Protein AF-A0A523Q1F6-F1 (afdb_monomer_lite)

Secondary structure (DSSP, 8-state):
----------TT-------------------SS-HHHHHTPPTTEEEEEETTTEEEEEEPPPPPSS--TTS-SSHHHHHHHHHHHHHHHHHH-GGGGG---------

pLDDT: mean 71.76, std 17.24, range [37.59, 94.88]

Radius of gyration: 31.61 Å; chains: 1; bounding box: 62×49×88 Å

Sequence (107 aa):
MASGVADTNDPDRVEDFSSRNEDRISLEKVPMLDPAWLMKLPKGQAFALLEGGRLMKIRIPLPLPHVDARTPANWQAMLSHMRMLQTQQTDRSPERDLTVEGKGSGH

Foldseek 3Di:
DDDDPPPPPPVVDPPPPPPPPPPPPDDDDDDPDDPVVVVPDDPQWDWDQPDPGDTDIDGHDDDDPDDDPPDQPDPVSVVVVVVVVVVVVVVVCPCVVVPPPPPPDDD

Structure (mmCIF, N/CA/C/O backbone):
data_AF-A0A523Q1F6-F1
#
_entry.id   AF-A0A523Q1F6-F1
#
loop_
_atom_site.group_PDB
_atom_site.id
_atom_site.type_symbol
_atom_site.label_atom_id
_atom_site.label_alt_id
_atom_site.label_comp_id
_atom_site.label_asym_id
_atom_site.label_entity_id
_atom_site.label_seq_id
_atom_site.pdbx_PDB_ins_code
_atom_site.Cartn_x
_atom_site.Cartn_y
_atom_site.Cartn_z
_atom_site.occupancy
_atom_site.B_iso_or_equiv
_atom_site.auth_seq_id
_atom_site.auth_comp_id
_atom_site.auth_asym_id
_atom_site.auth_atom_id
_atom_site.pdbx_PDB_model_num
ATOM 1 N N . MET A 1 1 ? 44.776 -6.731 -70.432 1.00 37.59 1 MET A N 1
ATOM 2 C CA . MET A 1 1 ? 46.099 -7.180 -69.942 1.00 37.59 1 MET A CA 1
ATOM 3 C C . MET A 1 1 ? 45.850 -8.048 -68.719 1.00 37.59 1 MET A C 1
ATOM 5 O O . MET A 1 1 ? 44.901 -7.775 -68.001 1.00 37.59 1 MET A O 1
ATOM 9 N N . ALA A 1 2 ? 46.550 -9.175 -68.640 1.00 40.44 2 ALA A N 1
ATOM 10 C CA . ALA A 1 2 ? 46.059 -10.435 -68.086 1.00 40.44 2 ALA A CA 1
ATOM 11 C C . ALA A 1 2 ? 46.275 -10.644 -66.575 1.00 40.44 2 ALA A C 1
ATOM 13 O O . ALA A 1 2 ? 47.150 -10.024 -65.980 1.00 40.44 2 ALA A O 1
ATOM 14 N N . SER A 1 3 ? 45.551 -11.657 -66.082 1.00 39.72 3 SER A N 1
ATOM 15 C CA . SER A 1 3 ? 45.895 -12.564 -64.974 1.00 39.72 3 SER A CA 1
ATOM 16 C C . SER A 1 3 ? 45.697 -12.050 -63.540 1.00 39.72 3 SER A C 1
ATOM 18 O O . SER A 1 3 ? 45.981 -10.905 -63.231 1.00 39.72 3 SER A O 1
ATOM 20 N N . GLY A 1 4 ? 45.225 -12.864 -62.596 1.00 46.38 4 GLY A N 1
ATOM 21 C CA . GLY A 1 4 ? 44.881 -14.282 -62.670 1.00 46.38 4 GLY A CA 1
ATOM 22 C C . GLY A 1 4 ? 43.978 -14.667 -61.502 1.00 46.38 4 GLY A C 1
ATOM 23 O O . GLY A 1 4 ? 44.204 -14.257 -60.368 1.00 46.38 4 GLY A O 1
ATOM 24 N N . VAL A 1 5 ? 42.944 -15.447 -61.805 1.00 55.00 5 VAL A N 1
ATOM 25 C CA . VAL A 1 5 ? 42.230 -16.252 -60.815 1.00 55.00 5 VAL A CA 1
ATOM 26 C C . VAL A 1 5 ? 43.209 -17.337 -60.375 1.00 55.00 5 VAL A C 1
ATOM 28 O O . VAL A 1 5 ? 43.541 -18.223 -61.159 1.00 55.00 5 VAL A O 1
ATOM 31 N N . ALA A 1 6 ? 43.726 -17.218 -59.155 1.00 46.25 6 ALA A N 1
ATOM 32 C CA . ALA A 1 6 ? 44.382 -18.322 -58.476 1.00 46.25 6 ALA A CA 1
ATOM 33 C C . ALA A 1 6 ? 43.284 -19.130 -57.778 1.00 46.25 6 ALA A C 1
ATOM 35 O O . ALA A 1 6 ? 42.850 -18.791 -56.680 1.00 46.25 6 ALA A O 1
ATOM 36 N N . ASP A 1 7 ? 42.792 -20.155 -58.466 1.00 51.44 7 ASP A N 1
ATOM 37 C CA . ASP A 1 7 ? 42.031 -21.227 -57.837 1.00 51.44 7 ASP A CA 1
ATOM 38 C C . ASP A 1 7 ? 43.036 -22.096 -57.067 1.00 51.44 7 ASP A C 1
ATOM 40 O O . ASP A 1 7 ? 43.683 -22.984 -57.620 1.00 51.44 7 ASP A O 1
ATOM 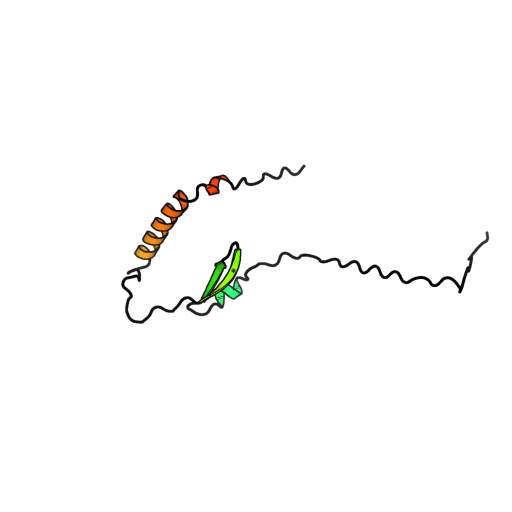44 N N . THR A 1 8 ? 43.273 -21.750 -55.802 1.00 41.03 8 THR A N 1
ATOM 45 C CA . THR A 1 8 ? 43.889 -22.665 -54.837 1.00 41.03 8 THR A CA 1
ATOM 46 C C . THR A 1 8 ? 42.748 -23.332 -54.085 1.00 41.03 8 THR A C 1
ATOM 48 O O . THR A 1 8 ? 42.358 -22.907 -53.000 1.00 41.03 8 THR A O 1
ATOM 51 N N . ASN A 1 9 ? 42.182 -24.372 -54.693 1.00 47.50 9 ASN A N 1
ATOM 52 C CA . ASN A 1 9 ? 41.398 -25.365 -53.977 1.00 47.50 9 ASN A CA 1
ATOM 53 C C . ASN A 1 9 ? 42.385 -26.352 -53.343 1.00 47.50 9 ASN A C 1
ATOM 55 O O . ASN A 1 9 ? 42.822 -27.304 -53.985 1.00 47.50 9 ASN A O 1
ATOM 59 N N . ASP A 1 10 ? 42.808 -26.053 -52.116 1.00 48.03 10 ASP A N 1
ATOM 60 C CA . ASP A 1 10 ? 43.556 -26.976 -51.264 1.00 48.03 10 ASP A CA 1
ATOM 61 C C . ASP A 1 10 ? 42.533 -27.780 -50.435 1.00 48.03 10 ASP A C 1
ATOM 63 O O . ASP A 1 10 ? 41.899 -27.209 -49.543 1.00 48.03 10 ASP A O 1
ATOM 67 N N . PRO A 1 11 ? 42.279 -29.064 -50.753 1.00 51.56 11 PRO A N 1
ATOM 68 C CA . PRO A 1 11 ? 41.241 -29.858 -50.097 1.00 51.56 11 PRO A CA 1
ATOM 69 C C . PRO A 1 11 ? 41.680 -30.442 -48.741 1.00 51.56 11 PRO A C 1
ATOM 71 O O . PR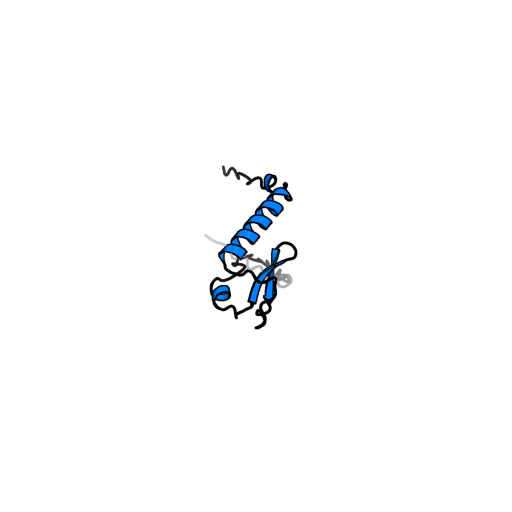O A 1 11 ? 40.894 -31.159 -48.124 1.00 51.56 11 PRO A O 1
ATOM 74 N N . ASP A 1 12 ? 42.898 -30.149 -48.265 1.00 47.50 12 ASP A N 1
ATOM 75 C CA . ASP A 1 12 ? 43.415 -30.614 -46.965 1.00 47.50 12 ASP A CA 1
ATOM 76 C C . ASP A 1 12 ? 43.227 -29.572 -45.847 1.00 47.50 12 ASP A C 1
ATOM 78 O O . ASP A 1 12 ? 43.359 -29.865 -44.655 1.00 47.50 12 ASP A O 1
ATOM 82 N N . ARG A 1 13 ? 42.851 -28.336 -46.198 1.00 45.41 13 ARG A N 1
ATOM 83 C CA . ARG A 1 13 ? 42.521 -27.303 -45.219 1.00 45.41 13 ARG A CA 1
ATOM 84 C C . ARG A 1 13 ? 41.057 -27.432 -44.815 1.00 45.41 13 ARG A C 1
ATOM 86 O O . ARG A 1 13 ? 40.175 -26.807 -45.395 1.00 45.41 13 ARG A O 1
ATOM 93 N N . VAL A 1 14 ? 40.809 -28.219 -43.771 1.00 53.28 14 VAL A N 1
ATOM 94 C CA . VAL A 1 14 ? 39.604 -28.086 -42.944 1.00 53.28 14 VAL A CA 1
ATOM 95 C C . VAL A 1 14 ? 39.510 -26.631 -42.484 1.00 53.28 14 VAL A C 1
ATOM 97 O O . VAL A 1 14 ? 40.200 -26.206 -41.558 1.00 53.28 14 VAL A O 1
ATOM 100 N N . GLU A 1 15 ? 38.707 -25.833 -43.186 1.00 54.69 15 GLU A N 1
ATOM 101 C CA . GLU A 1 15 ? 38.309 -24.517 -42.711 1.00 54.69 15 GLU A CA 1
ATOM 102 C C . GLU A 1 15 ? 37.486 -24.747 -41.445 1.00 54.69 15 GLU A C 1
ATOM 104 O O . GLU A 1 15 ? 36.306 -25.093 -41.484 1.00 54.69 15 GLU A O 1
ATOM 109 N N . ASP A 1 16 ? 38.171 -24.653 -40.306 1.00 54.84 16 ASP A N 1
ATOM 110 C CA . ASP A 1 16 ? 37.575 -24.648 -38.983 1.00 54.84 16 ASP A CA 1
ATOM 111 C C . ASP A 1 16 ? 36.537 -23.523 -38.966 1.00 54.84 16 ASP A C 1
ATOM 113 O O . ASP A 1 16 ? 36.870 -22.332 -39.002 1.00 54.84 16 ASP A O 1
ATOM 117 N N . PHE A 1 17 ? 35.258 -23.899 -39.002 1.00 50.78 17 PHE A N 1
ATOM 118 C CA . PHE A 1 17 ? 34.149 -22.972 -38.846 1.00 50.78 17 PHE A CA 1
ATOM 119 C C . PHE A 1 17 ? 34.207 -22.417 -37.420 1.00 50.78 17 PHE A C 1
ATOM 121 O O . PHE A 1 17 ? 33.526 -22.895 -36.514 1.00 50.78 17 PHE A O 1
ATOM 128 N N . SER A 1 18 ? 35.022 -21.384 -37.209 1.00 56.00 18 SER A N 1
ATOM 129 C CA . SER A 1 18 ? 35.033 -20.624 -35.965 1.00 56.00 18 SER A CA 1
ATOM 130 C C . SER A 1 18 ? 33.754 -19.787 -35.891 1.00 56.00 18 SER A C 1
ATOM 132 O O . SER A 1 18 ? 33.696 -18.611 -36.246 1.00 56.00 18 SER A O 1
ATOM 134 N N . SER A 1 19 ? 32.672 -20.424 -35.446 1.00 53.81 19 SER A N 1
ATOM 135 C CA . SER A 1 19 ? 31.429 -19.746 -35.101 1.00 53.81 19 SER A CA 1
ATOM 136 C C . SER A 1 19 ? 31.680 -18.870 -33.874 1.00 53.81 19 SER A C 1
ATOM 138 O O . SER A 1 19 ? 31.528 -19.307 -32.734 1.00 53.81 19 SER A O 1
ATOM 140 N N . ARG A 1 20 ? 32.072 -17.612 -34.090 1.00 61.81 20 ARG A N 1
ATOM 141 C CA . ARG A 1 20 ? 32.030 -16.583 -33.048 1.00 61.81 20 ARG A CA 1
ATOM 142 C C . ARG A 1 20 ? 30.566 -16.233 -32.790 1.00 61.81 20 ARG A C 1
ATOM 144 O O . ARG A 1 20 ? 29.992 -15.383 -33.461 1.00 61.81 20 ARG A O 1
ATOM 151 N N . ASN A 1 21 ? 29.956 -16.931 -31.838 1.00 59.94 21 ASN A N 1
ATOM 152 C CA . ASN A 1 21 ? 28.689 -16.521 -31.250 1.00 59.94 21 ASN A CA 1
ATOM 153 C C . ASN A 1 21 ? 28.990 -15.335 -30.318 1.00 59.94 21 ASN A C 1
ATOM 155 O O . ASN A 1 21 ? 29.425 -15.524 -29.185 1.00 59.94 21 ASN A O 1
ATOM 159 N N . GLU A 1 22 ? 28.895 -14.110 -30.835 1.00 61.50 22 GLU A N 1
ATOM 160 C CA . GLU A 1 22 ? 28.939 -12.911 -29.999 1.00 61.50 22 GLU A CA 1
ATOM 161 C C . GLU A 1 22 ? 27.565 -12.769 -29.331 1.00 61.50 22 GLU A C 1
ATOM 163 O O . GLU A 1 22 ? 26.605 -12.299 -29.944 1.00 61.50 22 GLU A O 1
ATOM 168 N N . ASP A 1 23 ? 27.456 -13.238 -28.085 1.00 64.69 23 ASP A N 1
ATOM 169 C CA . ASP A 1 23 ? 26.265 -13.055 -27.255 1.00 64.69 23 ASP A CA 1
ATOM 170 C C . ASP A 1 23 ? 26.149 -11.577 -26.865 1.00 64.69 23 ASP A C 1
ATOM 172 O O . ASP A 1 23 ? 26.627 -11.122 -25.822 1.00 64.69 23 ASP A O 1
ATOM 176 N N . ARG A 1 24 ? 25.568 -10.775 -27.759 1.00 64.19 24 ARG A N 1
ATOM 177 C CA . ARG A 1 24 ? 25.293 -9.368 -27.481 1.00 64.19 24 ARG A CA 1
ATOM 178 C C . ARG A 1 24 ? 24.060 -9.260 -26.587 1.00 64.19 24 ARG A C 1
ATOM 180 O O . ARG A 1 24 ? 22.973 -8.915 -27.058 1.00 64.19 24 ARG A O 1
ATOM 187 N N . ILE A 1 25 ? 24.234 -9.488 -25.286 1.00 63.84 25 ILE A N 1
ATOM 188 C CA . ILE A 1 25 ? 23.209 -9.215 -24.271 1.00 63.84 25 ILE A CA 1
ATOM 189 C C . ILE A 1 25 ? 22.936 -7.704 -24.263 1.00 63.84 25 ILE A C 1
ATOM 191 O O . ILE A 1 25 ? 23.685 -6.906 -23.702 1.00 63.84 25 ILE A O 1
ATOM 195 N N . SER A 1 26 ? 21.860 -7.290 -24.931 1.00 60.25 26 SER A N 1
ATOM 196 C CA . SER A 1 26 ? 21.401 -5.900 -24.937 1.00 60.25 26 SER A CA 1
ATOM 197 C C . SER A 1 26 ? 20.489 -5.696 -23.726 1.00 60.25 26 SER A C 1
ATOM 199 O O . SER A 1 26 ? 19.381 -6.222 -23.687 1.00 60.25 26 SER A O 1
ATOM 201 N N . LEU A 1 27 ? 20.964 -4.971 -22.712 1.00 63.41 27 LEU A N 1
ATOM 202 C CA . LEU A 1 27 ? 20.161 -4.602 -21.545 1.00 63.41 27 LEU A CA 1
ATOM 203 C C . LEU A 1 27 ? 19.236 -3.437 -21.914 1.00 63.41 27 LEU A C 1
ATOM 205 O O . LEU A 1 27 ? 19.683 -2.298 -22.038 1.00 63.41 27 LEU A O 1
ATOM 209 N N . GLU A 1 28 ? 17.945 -3.712 -22.081 1.00 67.81 28 GLU A N 1
ATOM 210 C CA . GLU A 1 28 ? 16.930 -2.672 -22.247 1.00 67.81 28 GLU A CA 1
ATOM 211 C C . GLU A 1 28 ? 16.360 -2.267 -20.882 1.00 67.81 28 GLU A C 1
ATOM 213 O O . GLU A 1 28 ? 15.951 -3.105 -20.072 1.00 67.81 28 GLU A O 1
ATOM 218 N N . LYS A 1 29 ? 16.331 -0.959 -20.606 1.00 61.88 29 LYS A N 1
ATOM 219 C CA . LYS A 1 29 ? 15.758 -0.423 -19.369 1.00 61.88 29 LYS A CA 1
ATOM 220 C C . LYS A 1 29 ? 14.233 -0.444 -19.460 1.00 61.88 29 LYS A C 1
ATOM 222 O O . LYS A 1 29 ? 13.618 0.523 -19.901 1.00 61.88 29 LYS A O 1
ATOM 227 N N . VAL A 1 30 ? 13.630 -1.531 -18.994 1.00 74.00 30 VAL A N 1
ATOM 228 C CA . VAL A 1 30 ? 12.175 -1.633 -18.848 1.00 74.00 30 VAL A CA 1
ATOM 229 C C . VAL A 1 30 ? 11.693 -0.951 -17.562 1.00 74.00 30 VAL A C 1
ATOM 231 O O . VAL A 1 30 ? 12.388 -0.979 -16.539 1.00 74.00 30 VAL A O 1
ATOM 234 N N . PRO A 1 31 ? 10.506 -0.320 -17.576 1.00 74.44 31 PRO A N 1
ATOM 235 C CA . PRO A 1 31 ? 9.915 0.230 -16.365 1.00 74.44 31 PRO A CA 1
ATOM 236 C C . PRO A 1 31 ? 9.618 -0.894 -15.364 1.00 74.44 31 PRO A C 1
ATOM 238 O O . PRO A 1 31 ? 9.002 -1.901 -15.697 1.00 74.44 31 PRO A O 1
ATOM 241 N N . MET A 1 3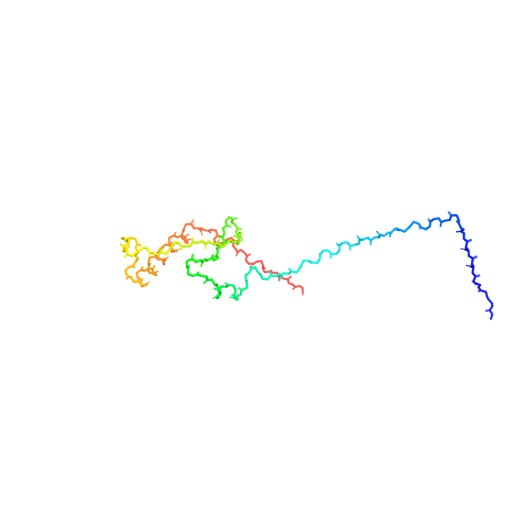2 ? 10.038 -0.703 -14.111 1.00 81.00 32 MET A N 1
ATOM 242 C CA . MET A 1 32 ? 9.854 -1.689 -13.037 1.00 81.00 32 MET A CA 1
ATOM 243 C C . MET A 1 32 ? 8.372 -1.898 -12.664 1.00 81.00 32 MET A C 1
ATOM 245 O O . MET A 1 32 ? 8.002 -2.956 -12.160 1.00 81.00 32 MET A O 1
ATOM 249 N N . LEU A 1 33 ? 7.520 -0.895 -12.907 1.00 81.88 33 LEU A N 1
ATOM 250 C CA . LEU A 1 33 ? 6.077 -0.958 -12.689 1.00 81.88 33 LEU A CA 1
ATOM 251 C C . LEU A 1 33 ? 5.342 -0.256 -13.835 1.00 81.88 33 LEU A C 1
ATOM 253 O O . LEU A 1 33 ? 5.652 0.891 -14.154 1.00 81.88 33 LEU A O 1
ATOM 257 N N . ASP A 1 34 ? 4.338 -0.923 -14.404 1.00 85.56 34 ASP A N 1
ATOM 258 C CA . ASP A 1 34 ? 3.437 -0.323 -15.389 1.00 85.56 34 ASP A CA 1
ATOM 259 C C . ASP A 1 34 ? 2.242 0.369 -14.691 1.00 85.56 34 ASP A C 1
ATOM 261 O O . ASP A 1 34 ? 1.621 -0.232 -13.801 1.00 85.56 34 ASP A O 1
ATOM 265 N N . PRO A 1 35 ? 1.864 1.604 -15.076 1.00 85.19 35 PRO A N 1
ATOM 266 C CA . PRO A 1 35 ? 0.712 2.301 -14.498 1.00 85.19 35 PRO A CA 1
ATOM 267 C C . PRO A 1 35 ? -0.597 1.500 -14.561 1.00 85.19 35 PRO A C 1
ATOM 269 O O . PRO A 1 35 ? -1.405 1.550 -13.632 1.00 85.19 35 PRO A O 1
ATOM 272 N N . ALA A 1 36 ? -0.812 0.708 -15.615 1.00 87.19 36 ALA A N 1
ATOM 273 C CA . ALA A 1 36 ? -1.999 -0.126 -15.756 1.00 87.19 36 ALA A CA 1
ATOM 274 C C . ALA A 1 36 ? -2.082 -1.207 -14.670 1.00 87.19 36 ALA A C 1
ATOM 276 O O . ALA A 1 36 ? -3.180 -1.652 -14.331 1.00 87.19 36 ALA A O 1
ATOM 277 N N . TRP A 1 37 ? -0.954 -1.635 -14.099 1.00 85.88 37 TRP A N 1
ATOM 278 C CA . TRP A 1 37 ? -0.945 -2.613 -13.010 1.00 85.88 37 TRP A CA 1
ATOM 279 C C . TRP A 1 37 ? -1.412 -2.001 -11.696 1.00 85.88 37 TRP A C 1
ATOM 281 O O . TRP A 1 37 ? -2.112 -2.675 -10.945 1.00 85.88 37 TRP A O 1
ATOM 291 N N . LEU A 1 38 ? -1.094 -0.725 -11.449 1.00 85.00 38 LEU A N 1
ATOM 292 C CA . LEU A 1 38 ? -1.598 0.020 -10.295 1.00 85.00 38 LEU A CA 1
ATOM 293 C C . LEU A 1 38 ? -3.126 0.158 -10.362 1.00 85.00 38 LEU A C 1
ATOM 295 O O . LEU A 1 38 ? -3.815 -0.088 -9.374 1.00 85.00 38 LEU A O 1
ATOM 299 N N . MET A 1 39 ? -3.656 0.455 -11.551 1.00 88.44 39 MET A N 1
ATOM 300 C CA . MET A 1 39 ? -5.099 0.606 -11.784 1.00 88.44 39 MET A CA 1
ATOM 301 C C . MET A 1 39 ? -5.876 -0.711 -11.652 1.00 88.44 39 MET A C 1
ATOM 303 O O . MET A 1 39 ? -7.060 -0.703 -11.328 1.00 88.44 39 MET A O 1
ATOM 307 N N . LYS A 1 40 ? -5.220 -1.851 -11.897 1.00 90.69 40 LYS A N 1
ATOM 308 C CA . LYS A 1 40 ? -5.823 -3.191 -11.819 1.00 90.69 40 LYS A CA 1
ATOM 309 C C . LYS A 1 40 ? -5.697 -3.838 -10.436 1.00 90.69 40 LYS A C 1
ATOM 311 O O . LYS A 1 40 ? -6.077 -5.001 -10.289 1.00 90.69 40 LYS A O 1
ATOM 316 N N . LEU A 1 41 ? -5.154 -3.145 -9.429 1.00 91.31 41 LEU A N 1
ATOM 317 C CA . LEU A 1 41 ? -4.986 -3.725 -8.097 1.00 91.31 41 LEU A CA 1
ATOM 318 C C . LEU A 1 41 ? -6.344 -3.997 -7.424 1.00 91.31 41 LEU A C 1
ATOM 320 O O . LEU A 1 41 ? -7.144 -3.079 -7.235 1.00 91.31 41 LEU A O 1
ATOM 324 N N . PRO A 1 42 ? -6.600 -5.245 -6.992 1.00 90.00 42 PRO A N 1
ATOM 325 C CA . PRO A 1 42 ? -7.701 -5.553 -6.092 1.00 90.00 42 PRO A CA 1
ATOM 326 C C . PRO A 1 42 ? -7.588 -4.776 -4.777 1.00 90.00 42 PRO A C 1
ATOM 328 O O . PRO A 1 42 ? -6.488 -4.484 -4.301 1.00 90.00 42 PRO A O 1
ATOM 331 N N . LYS A 1 43 ? -8.733 -4.509 -4.139 1.00 87.44 43 LYS A N 1
ATOM 332 C CA . LYS A 1 43 ? -8.775 -3.901 -2.801 1.00 87.44 43 LYS A CA 1
ATOM 333 C C . LYS A 1 43 ? -7.918 -4.709 -1.823 1.00 87.44 43 LYS A C 1
ATOM 335 O O . LYS A 1 43 ? -7.984 -5.937 -1.801 1.00 87.44 43 LYS A O 1
ATOM 340 N N . GLY A 1 44 ? -7.127 -4.007 -1.014 1.00 88.44 44 GLY A N 1
ATOM 341 C CA . GLY A 1 44 ? -6.208 -4.641 -0.070 1.00 88.44 44 GLY A CA 1
ATOM 342 C C . GLY A 1 44 ? -4.958 -5.237 -0.726 1.00 88.44 44 GLY A C 1
ATOM 343 O O . GLY A 1 44 ? -4.364 -6.158 -0.177 1.00 88.44 44 GLY A O 1
ATOM 344 N N . GLN A 1 45 ? -4.541 -4.767 -1.903 1.00 92.50 45 GLN A N 1
ATOM 345 C CA . GLN A 1 45 ? -3.254 -5.131 -2.504 1.00 92.50 45 GLN A CA 1
ATOM 346 C C . GLN A 1 45 ? -2.450 -3.878 -2.844 1.00 92.50 45 GLN A C 1
ATOM 348 O O . GLN A 1 45 ? -3.020 -2.851 -3.203 1.00 92.50 45 GLN A O 1
ATOM 353 N N . ALA A 1 46 ? -1.128 -3.973 -2.728 1.00 91.75 46 ALA A N 1
ATOM 354 C CA . ALA A 1 46 ? -0.211 -2.881 -3.035 1.00 91.75 46 ALA A CA 1
ATOM 355 C C . ALA A 1 46 ? 1.119 -3.414 -3.576 1.00 91.75 46 ALA A C 1
ATOM 357 O O . ALA A 1 46 ? 1.454 -4.583 -3.384 1.00 91.75 46 ALA A O 1
ATOM 358 N N . PHE A 1 47 ? 1.881 -2.543 -4.231 1.00 92.44 47 PHE A N 1
ATOM 359 C CA . PHE A 1 47 ? 3.286 -2.782 -4.535 1.00 92.44 47 PHE A CA 1
ATOM 360 C C . PHE A 1 47 ? 4.155 -2.048 -3.515 1.00 92.44 47 PHE A C 1
ATOM 362 O O . PHE A 1 47 ? 3.875 -0.899 -3.178 1.00 92.44 47 PHE A O 1
ATOM 369 N N . ALA A 1 48 ? 5.193 -2.712 -3.022 1.00 90.38 48 ALA A N 1
ATOM 370 C CA . ALA A 1 48 ? 6.135 -2.161 -2.060 1.00 90.38 48 ALA A CA 1
ATOM 371 C C . ALA A 1 48 ? 7.565 -2.515 -2.463 1.00 90.38 48 ALA A C 1
ATOM 373 O O . ALA A 1 48 ? 7.809 -3.577 -3.036 1.00 90.38 48 ALA A O 1
ATOM 374 N N . LEU A 1 49 ? 8.500 -1.627 -2.140 1.00 90.12 49 LEU A N 1
ATOM 375 C CA . LEU A 1 49 ? 9.927 -1.908 -2.217 1.00 90.12 49 LEU A CA 1
ATOM 376 C C . LEU A 1 49 ? 10.383 -2.386 -0.845 1.00 90.12 49 LEU A C 1
ATOM 378 O O . LEU A 1 49 ? 10.298 -1.642 0.130 1.00 90.12 49 LEU A O 1
ATOM 382 N N . LEU A 1 50 ? 10.829 -3.633 -0.773 1.00 87.31 50 LEU A N 1
ATOM 383 C CA . LEU A 1 50 ? 11.332 -4.266 0.442 1.00 87.31 50 LEU A CA 1
ATOM 384 C C . LEU A 1 50 ? 12.818 -4.599 0.258 1.00 87.31 50 LEU A C 1
ATOM 386 O O . LEU A 1 50 ? 13.331 -4.524 -0.857 1.00 87.31 50 LEU A O 1
ATOM 390 N N . GLU A 1 51 ? 13.517 -4.939 1.342 1.00 88.69 51 GLU A N 1
ATOM 391 C CA . GLU A 1 51 ? 14.864 -5.543 1.282 1.00 88.69 51 GLU A CA 1
ATOM 392 C C . GLU A 1 51 ? 15.872 -4.776 0.395 1.00 88.69 51 GLU A C 1
ATOM 394 O O . GLU A 1 51 ? 16.630 -5.376 -0.360 1.00 88.69 51 GLU A O 1
ATOM 399 N N . GLY A 1 52 ? 15.868 -3.439 0.437 1.00 83.94 52 GLY A N 1
ATOM 400 C CA . GLY A 1 52 ? 16.812 -2.634 -0.351 1.00 83.94 52 GLY A CA 1
ATOM 401 C C . GLY A 1 52 ? 16.416 -2.402 -1.815 1.00 83.94 52 GLY A C 1
ATOM 402 O O . GLY A 1 52 ? 17.285 -2.188 -2.652 1.00 83.94 52 GLY A O 1
ATOM 403 N N . GLY A 1 53 ? 15.117 -2.411 -2.136 1.00 85.31 53 GLY A N 1
ATOM 404 C CA . GLY A 1 53 ? 14.614 -2.010 -3.461 1.00 85.31 53 GLY A CA 1
ATOM 405 C C . GLY A 1 53 ? 13.963 -3.133 -4.262 1.00 85.31 53 GLY A C 1
ATOM 406 O O . GLY A 1 53 ? 13.623 -2.948 -5.429 1.00 85.31 53 GLY A O 1
ATOM 407 N N . ARG A 1 54 ? 13.745 -4.296 -3.648 1.00 87.31 54 ARG A N 1
ATOM 408 C CA . ARG A 1 54 ? 13.039 -5.406 -4.275 1.00 87.31 54 ARG A CA 1
ATOM 409 C C . ARG A 1 54 ? 11.548 -5.102 -4.358 1.00 87.31 54 ARG A C 1
ATOM 411 O O . ARG A 1 54 ? 10.868 -5.001 -3.337 1.00 87.31 54 ARG A O 1
ATOM 418 N N . LEU A 1 55 ? 11.032 -4.992 -5.579 1.00 89.50 55 LEU A N 1
ATOM 419 C CA . LEU A 1 55 ? 9.604 -4.805 -5.811 1.00 89.50 55 LEU A CA 1
ATOM 420 C C . LEU A 1 55 ? 8.827 -6.080 -5.472 1.00 89.50 55 LEU A C 1
ATOM 422 O O . LEU A 1 55 ? 9.077 -7.150 -6.025 1.00 89.50 55 LEU A O 1
ATOM 426 N N . MET A 1 56 ? 7.853 -5.950 -4.577 1.00 88.12 56 MET A N 1
ATOM 427 C CA . MET A 1 56 ? 6.983 -7.036 -4.143 1.00 88.12 56 MET A CA 1
ATOM 428 C C . MET A 1 56 ? 5.522 -6.599 -4.136 1.00 88.12 56 MET A C 1
ATOM 430 O O . MET A 1 56 ? 5.191 -5.456 -3.822 1.00 88.12 56 MET A O 1
ATOM 434 N N . LYS A 1 57 ? 4.627 -7.537 -4.449 1.00 92.56 57 LYS A N 1
ATOM 435 C CA . LYS A 1 57 ? 3.183 -7.359 -4.305 1.00 92.56 57 LYS A CA 1
ATOM 436 C C . LYS A 1 57 ? 2.751 -7.846 -2.924 1.00 92.56 57 LYS A C 1
ATOM 438 O O . LYS A 1 57 ? 2.857 -9.033 -2.629 1.00 92.56 57 LYS A O 1
ATOM 443 N N . ILE A 1 58 ? 2.243 -6.942 -2.098 1.00 92.19 58 ILE A N 1
ATOM 444 C CA . ILE A 1 58 ? 1.816 -7.223 -0.725 1.00 92.19 58 ILE A CA 1
ATOM 445 C C . ILE A 1 58 ? 0.290 -7.245 -0.607 1.00 92.19 58 ILE A C 1
ATOM 447 O O . ILE A 1 58 ? -0.426 -6.621 -1.397 1.00 92.19 58 ILE A O 1
ATOM 451 N N . ARG A 1 59 ? -0.211 -7.973 0.398 1.00 92.06 59 ARG A N 1
ATOM 452 C CA . ARG A 1 59 ? -1.627 -7.987 0.784 1.00 92.06 59 ARG A CA 1
ATOM 453 C C . ARG A 1 59 ? -1.810 -7.182 2.065 1.00 92.06 59 ARG A C 1
ATOM 455 O O . ARG A 1 59 ? -1.146 -7.447 3.060 1.00 92.06 59 ARG A O 1
ATOM 462 N N . ILE A 1 60 ? -2.726 -6.228 2.025 1.00 89.12 60 ILE A N 1
ATOM 463 C CA . ILE A 1 60 ? -3.174 -5.426 3.157 1.00 89.12 60 ILE A CA 1
ATOM 464 C C . ILE A 1 60 ? -4.515 -6.021 3.604 1.00 89.12 60 ILE A C 1
ATOM 466 O O . ILE A 1 60 ? -5.445 -6.073 2.791 1.00 89.12 60 ILE A O 1
ATOM 470 N N . PRO A 1 61 ? -4.632 -6.510 4.850 1.00 84.12 61 PRO A N 1
ATOM 471 C CA . PRO A 1 61 ? -5.889 -7.052 5.342 1.00 84.12 61 PRO A CA 1
ATOM 472 C C . PRO A 1 61 ? -6.971 -5.973 5.292 1.00 84.12 61 PRO A C 1
ATOM 474 O O . PRO A 1 61 ? -6.730 -4.813 5.630 1.00 84.12 61 PRO A O 1
ATOM 477 N N . LEU A 1 62 ? -8.167 -6.356 4.844 1.00 82.00 62 LEU A N 1
ATOM 478 C CA . LEU A 1 62 ? -9.306 -5.448 4.877 1.00 82.00 62 LEU A CA 1
ATOM 479 C C . LEU A 1 62 ? -9.685 -5.176 6.339 1.00 82.00 62 LEU A C 1
ATOM 481 O O . LEU A 1 62 ? -9.658 -6.110 7.147 1.00 82.00 62 LEU A O 1
ATOM 485 N N . PRO A 1 63 ? -10.037 -3.926 6.684 1.00 76.69 63 PRO A N 1
ATOM 486 C CA . PRO A 1 63 ? -10.492 -3.604 8.026 1.00 76.69 63 PRO A CA 1
ATOM 487 C C . PRO A 1 63 ? -11.719 -4.453 8.369 1.00 76.69 63 PRO A C 1
ATOM 489 O O . PRO A 1 63 ? -12.644 -4.596 7.565 1.00 76.69 63 PRO A O 1
ATOM 492 N N . LEU A 1 64 ? -11.694 -5.051 9.558 1.00 78.94 64 LEU A N 1
ATOM 493 C CA . LEU A 1 64 ? -12.815 -5.815 10.089 1.00 78.94 64 LEU A CA 1
ATOM 494 C C . LEU A 1 64 ? -13.969 -4.857 10.439 1.00 78.94 64 LEU A C 1
ATOM 496 O O . LEU A 1 64 ? -13.736 -3.671 10.668 1.00 78.94 64 LEU A O 1
ATOM 500 N N . PRO A 1 65 ? -15.224 -5.339 10.484 1.00 74.12 65 PRO A N 1
ATOM 501 C CA . PRO A 1 65 ? -16.384 -4.485 10.757 1.00 74.12 65 PRO A CA 1
ATOM 502 C C . PRO A 1 65 ? -16.361 -3.834 12.149 1.00 74.12 65 PRO A C 1
ATOM 504 O O . PRO A 1 65 ? -17.054 -2.845 12.370 1.00 74.12 65 PRO A O 1
ATOM 507 N N . HIS A 1 66 ? -15.564 -4.357 13.086 1.00 76.81 66 HIS A N 1
ATOM 508 C CA . HIS A 1 66 ? -15.276 -3.664 14.335 1.00 76.81 66 HIS A CA 1
ATOM 509 C C . HIS A 1 66 ? -14.173 -2.629 14.105 1.00 76.81 66 HIS A C 1
ATOM 511 O O . HIS A 1 66 ? -13.086 -2.955 13.630 1.00 76.81 66 HIS A O 1
ATOM 517 N N . VAL A 1 67 ? -14.447 -1.379 14.472 1.00 66.31 67 VAL A N 1
ATOM 518 C CA . VAL A 1 67 ? -13.437 -0.318 14.479 1.00 66.31 67 VAL A CA 1
ATOM 519 C C . VAL A 1 67 ? -12.367 -0.692 15.509 1.00 66.31 67 VAL A C 1
ATOM 521 O O . VAL A 1 67 ? -12.610 -0.617 16.711 1.00 66.31 67 VAL A O 1
ATOM 524 N N . ASP A 1 68 ? -11.192 -1.131 15.043 1.00 71.69 68 ASP A N 1
ATOM 525 C CA . ASP A 1 68 ? -10.001 -1.240 15.896 1.00 71.69 68 ASP A CA 1
ATOM 526 C C . ASP A 1 68 ? -9.677 0.168 16.416 1.00 71.69 68 ASP A C 1
ATOM 528 O O . ASP A 1 68 ? -9.708 1.131 15.645 1.00 71.69 68 ASP A O 1
ATOM 532 N N . ALA A 1 69 ? -9.333 0.292 17.699 1.00 72.25 69 ALA A N 1
ATOM 533 C CA . ALA A 1 69 ? -8.894 1.540 18.324 1.00 72.25 69 ALA A CA 1
ATOM 534 C C . ALA A 1 69 ? -7.698 2.184 17.595 1.00 72.25 69 ALA A C 1
ATOM 536 O O . ALA A 1 69 ? -7.470 3.385 17.713 1.00 72.25 69 ALA A O 1
ATOM 537 N N . ARG A 1 70 ? -6.938 1.394 16.825 1.00 77.56 70 ARG A N 1
ATOM 538 C CA . ARG A 1 70 ? -5.829 1.871 15.982 1.00 77.56 70 ARG A CA 1
ATOM 539 C C . ARG A 1 70 ? -6.262 2.469 14.641 1.00 77.56 70 ARG A C 1
ATOM 541 O O . ARG A 1 70 ? -5.425 3.025 13.931 1.00 77.56 70 ARG A O 1
ATOM 548 N N . THR A 1 71 ? -7.539 2.370 14.283 1.00 81.69 71 THR A N 1
ATOM 549 C CA . THR A 1 71 ? -8.072 2.967 13.055 1.00 81.69 71 THR A CA 1
ATOM 550 C C . THR A 1 71 ? -8.268 4.470 13.272 1.00 81.69 71 THR A C 1
ATOM 552 O O . THR A 1 71 ? -8.978 4.861 14.200 1.00 81.69 71 THR A O 1
ATOM 555 N N . PRO A 1 72 ? -7.673 5.345 12.445 1.00 86.38 72 PRO A N 1
ATOM 556 C CA . PRO A 1 72 ? -7.874 6.782 12.574 1.00 86.38 72 PRO A CA 1
ATOM 557 C C . PRO A 1 72 ? -9.338 7.150 12.299 1.00 86.38 72 PRO A C 1
ATOM 559 O O . PRO A 1 72 ? -9.953 6.633 11.368 1.00 86.38 72 PRO A O 1
ATOM 562 N N . ALA A 1 73 ? -9.882 8.086 13.080 1.00 86.19 73 ALA A N 1
ATOM 563 C CA . ALA A 1 73 ? -11.284 8.501 12.973 1.00 86.19 73 ALA A CA 1
ATOM 564 C C . ALA A 1 73 ? -11.630 9.143 11.616 1.00 86.19 73 ALA A C 1
ATOM 566 O O . ALA A 1 73 ? -12.765 9.065 11.155 1.00 86.19 73 ALA A O 1
ATOM 567 N N . ASN A 1 74 ? -10.659 9.807 10.985 1.00 90.12 74 ASN A N 1
ATOM 568 C CA . ASN A 1 74 ? -10.809 10.432 9.677 1.00 90.12 74 ASN A CA 1
ATOM 569 C C . ASN A 1 74 ? -9.454 10.563 8.965 1.00 90.12 74 ASN A C 1
ATOM 571 O O . ASN A 1 74 ? -8.385 10.315 9.533 1.00 90.12 74 ASN A O 1
ATOM 575 N N . TRP A 1 75 ? -9.513 10.978 7.700 1.00 89.44 75 TRP A N 1
ATOM 576 C CA . TRP A 1 75 ? -8.338 11.156 6.853 1.00 89.44 75 TRP A CA 1
ATOM 577 C C . TRP A 1 75 ? -7.363 12.198 7.415 1.00 89.44 75 TRP A C 1
ATOM 579 O O . TRP A 1 75 ? -6.152 11.995 7.385 1.00 89.44 75 TRP A O 1
ATOM 589 N N . GLN A 1 76 ? -7.873 13.291 7.986 1.00 94.88 76 GLN A N 1
ATOM 590 C CA . GLN A 1 76 ? -7.058 14.366 8.553 1.00 94.88 76 GLN A CA 1
ATOM 591 C C . GLN A 1 76 ? -6.233 13.885 9.755 1.00 94.88 76 GLN A C 1
ATOM 593 O O . GLN A 1 76 ? -5.052 14.224 9.863 1.00 94.88 76 GLN A O 1
ATOM 598 N N . ALA A 1 77 ? -6.822 13.058 10.623 1.00 91.75 77 ALA A N 1
ATOM 599 C CA . ALA A 1 77 ? -6.138 12.441 11.755 1.00 91.75 77 ALA A CA 1
ATOM 600 C C . ALA A 1 77 ? -5.025 11.498 11.277 1.00 91.75 77 ALA A C 1
ATOM 602 O O . ALA A 1 77 ? -3.904 11.554 11.784 1.00 91.75 77 ALA A O 1
ATOM 603 N N . MET A 1 78 ? -5.301 10.694 10.243 1.00 90.62 78 MET A N 1
ATOM 604 C CA . MET A 1 78 ? -4.299 9.816 9.639 1.00 90.62 78 MET A CA 1
ATOM 605 C C . MET A 1 78 ? -3.127 10.607 9.043 1.00 90.62 78 MET A C 1
ATOM 607 O O . MET A 1 78 ? -1.972 10.302 9.334 1.00 90.62 78 MET A O 1
ATOM 611 N N . LEU A 1 79 ? -3.412 11.642 8.246 1.00 93.88 79 LEU A N 1
ATOM 612 C CA . LEU A 1 79 ? -2.386 12.477 7.617 1.00 93.88 79 LEU A CA 1
ATOM 613 C C . LEU A 1 79 ? -1.522 13.209 8.647 1.00 93.88 79 LEU A C 1
ATOM 615 O O . LEU A 1 79 ? -0.303 13.274 8.493 1.00 93.88 79 LEU A O 1
ATOM 619 N N . SER A 1 80 ? -2.143 13.743 9.700 1.00 93.19 80 SER A N 1
ATOM 620 C CA . SER A 1 80 ? -1.430 14.413 10.792 1.00 93.19 80 SER A CA 1
ATOM 621 C C . SER A 1 80 ? -0.456 13.455 11.477 1.00 93.19 80 SER A C 1
ATOM 623 O O . SER A 1 80 ? 0.710 13.796 11.680 1.00 93.19 80 SER A O 1
ATOM 625 N N . HIS A 1 81 ? -0.904 12.227 11.751 1.00 90.81 81 HIS A N 1
ATOM 626 C CA . HIS A 1 81 ? -0.065 11.193 12.346 1.00 90.81 81 HIS A CA 1
ATOM 627 C C . HIS A 1 81 ? 1.081 10.763 11.414 1.00 90.81 81 HIS A C 1
ATOM 629 O O . HIS A 1 81 ? 2.231 10.711 11.846 1.00 90.81 81 HIS A O 1
ATOM 635 N N . MET A 1 82 ? 0.807 10.539 10.121 1.00 90.75 82 MET A N 1
ATOM 636 C CA . MET A 1 82 ? 1.838 10.215 9.121 1.00 90.75 82 MET A CA 1
ATOM 637 C C . MET A 1 82 ? 2.908 11.307 9.021 1.00 90.75 82 MET A C 1
ATOM 639 O O . MET A 1 82 ? 4.098 10.997 8.999 1.00 90.75 82 MET A O 1
ATOM 643 N N . ARG A 1 83 ? 2.503 12.584 9.008 1.00 91.38 83 ARG A N 1
ATOM 644 C CA . ARG A 1 83 ? 3.435 13.718 8.962 1.00 91.38 83 ARG A CA 1
ATOM 645 C C . ARG A 1 83 ? 4.315 13.773 10.206 1.00 91.38 83 ARG A C 1
ATOM 647 O O . ARG A 1 83 ? 5.519 13.958 10.076 1.00 91.38 83 ARG A O 1
ATOM 654 N N . MET A 1 84 ? 3.737 13.569 11.391 1.00 90.31 84 MET A N 1
ATOM 655 C CA . MET A 1 84 ? 4.500 13.524 12.640 1.00 90.31 84 MET A CA 1
ATOM 656 C C . MET A 1 84 ? 5.577 12.429 12.595 1.00 90.31 84 MET A C 1
ATOM 658 O O . MET A 1 84 ? 6.737 12.705 12.889 1.00 90.31 84 MET A O 1
ATOM 662 N N . LEU A 1 85 ? 5.219 11.212 12.169 1.00 88.38 85 LEU A N 1
ATOM 663 C CA . LEU A 1 85 ? 6.165 10.096 12.043 1.00 88.38 85 LEU A CA 1
ATOM 664 C C . LEU A 1 85 ? 7.270 10.380 11.013 1.00 88.38 85 LEU A C 1
ATOM 666 O O . LEU A 1 85 ? 8.432 10.059 11.258 1.00 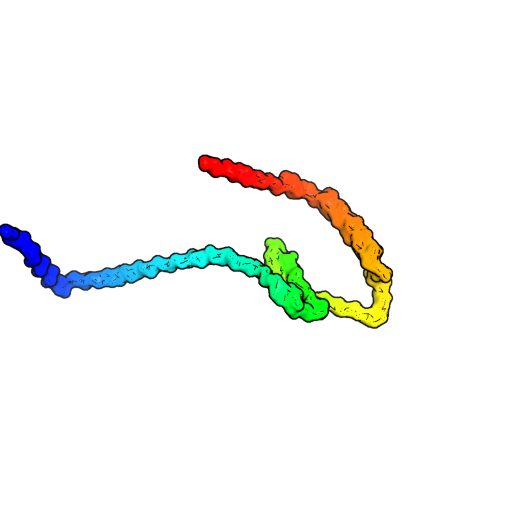88.38 85 LEU A O 1
ATOM 670 N N . GLN A 1 86 ? 6.930 11.010 9.887 1.00 84.88 86 GLN A N 1
ATOM 671 C CA . GLN A 1 86 ? 7.892 11.361 8.841 1.00 84.88 86 GLN A CA 1
ATOM 672 C C . GLN A 1 86 ? 8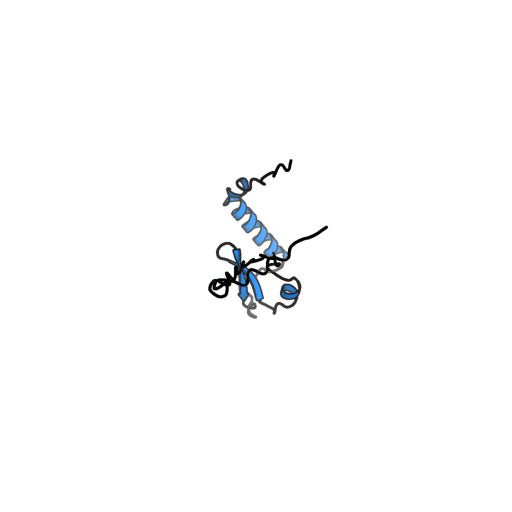.924 12.396 9.312 1.00 84.88 86 GLN A C 1
ATOM 674 O O . GLN A 1 86 ? 10.109 12.273 8.986 1.00 84.88 86 GLN A O 1
ATOM 679 N N . THR A 1 87 ? 8.499 13.400 10.085 1.00 83.44 87 THR A N 1
ATOM 680 C CA . THR A 1 87 ? 9.411 14.393 10.672 1.00 83.44 87 THR A CA 1
ATOM 681 C C . THR A 1 87 ? 10.396 13.722 11.631 1.00 83.44 87 THR A C 1
ATOM 683 O O . THR A 1 87 ? 11.595 13.959 11.528 1.00 83.44 87 THR A O 1
ATOM 686 N N . GLN A 1 88 ? 9.915 12.807 12.481 1.00 80.06 88 GLN A N 1
ATOM 687 C CA . GLN A 1 88 ? 10.757 12.052 13.420 1.00 80.06 88 GLN A CA 1
ATOM 688 C C . GLN A 1 88 ? 11.751 11.116 12.709 1.00 80.06 88 GLN A C 1
ATOM 690 O O . GLN A 1 88 ? 12.883 10.943 13.152 1.00 80.06 88 GLN A O 1
ATOM 695 N N . GLN A 1 89 ? 11.348 10.504 11.589 1.00 74.06 89 GLN A N 1
ATOM 696 C CA . GLN A 1 89 ? 12.247 9.681 10.772 1.00 74.06 89 GLN A CA 1
ATOM 697 C C . GLN A 1 89 ? 13.311 10.509 10.051 1.00 74.06 89 GLN A C 1
ATOM 699 O O . GLN A 1 89 ? 14.448 10.064 9.942 1.00 74.06 89 GLN A O 1
ATOM 704 N N . THR A 1 90 ? 12.955 11.702 9.569 1.00 70.19 90 THR A N 1
ATOM 705 C CA . THR A 1 90 ? 13.907 12.590 8.886 1.00 70.19 90 THR A CA 1
ATOM 706 C C . THR A 1 90 ? 15.009 13.054 9.838 1.00 70.19 90 THR A C 1
ATOM 708 O O . THR A 1 90 ? 16.164 13.091 9.434 1.00 70.19 90 THR A O 1
ATOM 711 N N . ASP A 1 91 ? 14.675 13.317 11.102 1.00 62.09 91 ASP A N 1
ATOM 712 C CA . ASP A 1 91 ? 15.646 13.696 12.138 1.00 62.09 91 ASP A CA 1
ATOM 713 C C . ASP A 1 91 ? 16.598 12.540 12.515 1.00 62.09 91 ASP A C 1
ATOM 715 O O . ASP A 1 91 ? 17.767 12.741 12.833 1.00 62.09 91 ASP A O 1
ATOM 719 N N . ARG A 1 92 ? 16.124 11.291 12.399 1.00 59.34 92 ARG A N 1
ATOM 720 C CA . ARG A 1 92 ? 16.893 10.076 12.716 1.00 59.34 92 ARG A CA 1
ATOM 721 C C . ARG A 1 92 ? 17.800 9.589 11.574 1.00 59.34 92 ARG A C 1
ATOM 723 O O . ARG A 1 92 ? 18.653 8.733 11.806 1.00 59.34 92 ARG A O 1
ATOM 730 N N . SER A 1 93 ? 17.634 10.107 10.357 1.00 55.16 93 SER A N 1
ATOM 731 C CA . SER A 1 93 ? 18.430 9.737 9.179 1.00 55.16 93 SER A CA 1
ATOM 732 C C . SER A 1 93 ? 19.249 10.932 8.663 1.00 55.16 93 SER A C 1
ATOM 734 O O . SER A 1 93 ? 18.856 11.547 7.669 1.00 55.16 93 SER A O 1
ATOM 736 N N . PRO A 1 94 ? 20.413 11.242 9.275 1.00 54.75 94 PRO A N 1
ATOM 737 C CA . PRO A 1 94 ? 21.328 12.287 8.791 1.00 54.75 94 PRO A CA 1
ATOM 738 C C . PRO A 1 94 ? 21.958 11.972 7.416 1.00 54.75 94 PRO A C 1
ATOM 740 O O . PRO A 1 94 ? 22.562 12.834 6.791 1.00 54.75 94 PRO A O 1
ATOM 743 N N . GLU A 1 95 ? 21.768 10.758 6.896 1.00 53.56 95 GLU A N 1
ATOM 744 C CA . GLU A 1 95 ? 22.307 10.262 5.618 1.00 53.56 95 GLU A CA 1
ATOM 745 C C . GLU A 1 95 ? 21.756 10.987 4.368 1.00 53.56 95 GLU A C 1
ATOM 747 O O . GLU A 1 95 ? 22.243 10.769 3.260 1.00 53.56 95 GLU A O 1
ATOM 752 N N . ARG A 1 96 ? 20.751 11.867 4.504 1.00 52.78 96 ARG A N 1
ATOM 753 C CA . ARG A 1 96 ? 20.267 12.699 3.383 1.00 52.78 96 ARG A CA 1
ATOM 754 C C . ARG A 1 96 ? 21.317 13.692 2.870 1.00 52.78 96 ARG A C 1
ATOM 756 O O . ARG A 1 96 ? 21.212 14.101 1.719 1.00 52.78 96 ARG A O 1
ATOM 763 N N . ASP A 1 97 ? 22.337 14.004 3.671 1.00 51.81 97 ASP A N 1
ATOM 764 C CA . ASP A 1 97 ? 23.478 14.839 3.266 1.00 51.81 97 ASP A CA 1
ATOM 765 C C . ASP A 1 97 ? 24.493 14.084 2.371 1.00 51.81 97 ASP A C 1
ATOM 767 O O . ASP A 1 97 ? 25.380 14.688 1.779 1.00 51.81 97 ASP A O 1
ATOM 771 N N . LEU A 1 98 ? 24.354 12.756 2.215 1.00 54.81 98 LEU A N 1
ATOM 772 C CA . LEU A 1 98 ? 25.260 11.918 1.410 1.00 54.81 98 LEU A CA 1
ATOM 773 C C . LEU A 1 98 ? 24.828 11.762 -0.055 1.00 54.81 98 LEU A C 1
A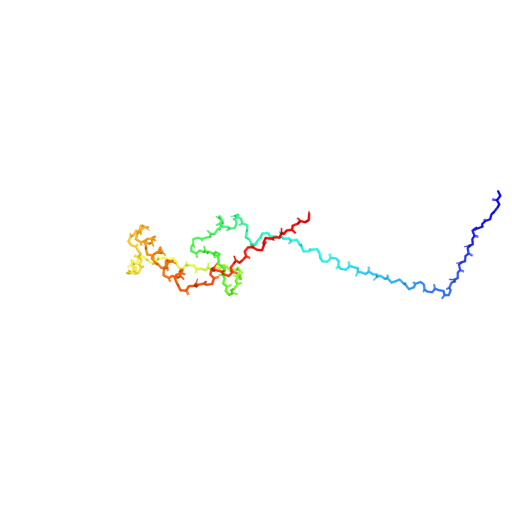TOM 775 O O . LEU A 1 98 ? 25.567 11.187 -0.856 1.00 54.81 98 LEU A O 1
ATOM 779 N N . THR A 1 99 ? 23.654 12.273 -0.443 1.00 53.22 99 THR A N 1
ATOM 780 C CA . THR A 1 99 ? 23.279 12.326 -1.865 1.00 53.22 99 THR A CA 1
ATOM 781 C C . THR A 1 99 ? 23.983 13.516 -2.517 1.00 53.22 99 THR A C 1
ATOM 783 O O . THR A 1 99 ? 23.373 14.544 -2.795 1.00 53.22 99 THR A O 1
ATOM 786 N N . VAL A 1 100 ? 25.293 13.387 -2.756 1.00 57.44 100 VAL A N 1
ATOM 787 C CA . VAL A 1 100 ? 25.997 14.244 -3.715 1.00 57.44 100 VAL A CA 1
ATOM 788 C C . VAL A 1 100 ? 25.423 13.913 -5.085 1.00 57.44 100 VAL A C 1
ATOM 790 O O . VAL A 1 100 ? 25.709 12.865 -5.664 1.00 57.44 100 VAL A O 1
ATOM 793 N N . GLU A 1 101 ? 24.569 14.798 -5.593 1.00 57.41 101 GLU A N 1
ATOM 794 C CA . GLU A 1 101 ? 24.189 14.800 -6.997 1.00 57.41 101 GLU A CA 1
ATOM 795 C C . GLU A 1 101 ? 25.483 15.019 -7.793 1.00 57.41 101 GLU A C 1
ATOM 797 O O . GLU A 1 101 ? 26.043 16.116 -7.835 1.00 57.41 101 GLU A O 1
ATOM 802 N N . GLY A 1 102 ? 26.041 13.927 -8.321 1.00 55.34 102 GLY A N 1
ATOM 803 C CA . GLY A 1 102 ? 27.251 13.956 -9.125 1.00 55.34 102 GLY A CA 1
ATOM 804 C C . GLY A 1 102 ? 27.008 14.844 -10.335 1.00 55.34 102 GLY A C 1
ATOM 805 O O . GLY A 1 102 ? 26.379 14.427 -11.305 1.00 55.34 102 GLY A O 1
ATOM 806 N N . LYS A 1 103 ? 27.493 16.084 -10.269 1.00 54.91 103 LYS A N 1
ATOM 807 C CA . LYS A 1 103 ? 27.483 17.028 -11.380 1.00 54.91 103 LYS A CA 1
ATOM 808 C C . LYS A 1 103 ? 28.431 16.485 -12.449 1.00 54.91 103 LYS A C 1
ATOM 810 O O . LYS A 1 103 ? 29.625 16.767 -12.435 1.00 54.91 103 LYS A O 1
ATOM 815 N N . GLY A 1 104 ? 27.906 15.648 -13.341 1.00 47.09 104 GLY A N 1
ATOM 816 C CA . GLY A 1 104 ? 28.621 15.170 -14.516 1.00 47.09 104 GLY A CA 1
ATOM 817 C C . GLY A 1 104 ? 28.921 16.349 -15.433 1.00 47.09 104 GLY A C 1
ATOM 818 O O . GLY A 1 104 ? 28.049 16.809 -16.165 1.00 47.09 104 GLY A O 1
ATOM 819 N N . SER A 1 105 ? 30.145 16.869 -15.371 1.00 47.91 105 SER A N 1
ATOM 820 C CA . SER A 1 105 ? 30.668 17.780 -16.383 1.00 47.91 105 SER A CA 1
ATOM 821 C C . SER A 1 105 ? 30.918 16.983 -17.664 1.00 47.91 105 SER A C 1
ATOM 823 O O . SER A 1 105 ? 31.936 16.302 -17.785 1.00 47.91 105 SER A O 1
ATOM 825 N N . GLY A 1 106 ? 29.969 17.034 -18.598 1.00 57.00 106 GLY A N 1
ATOM 826 C CA . GLY A 1 106 ? 30.221 16.682 -19.993 1.00 57.00 106 GLY A CA 1
ATOM 827 C C . GLY A 1 106 ? 31.046 17.788 -20.649 1.00 57.00 106 GLY A C 1
ATOM 828 O O . GLY A 1 106 ? 30.771 18.964 -20.413 1.00 57.00 106 GLY A O 1
ATOM 829 N N . HIS A 1 107 ? 32.085 17.382 -21.378 1.00 40.41 107 HIS A N 1
ATOM 830 C CA . HIS A 1 107 ? 32.941 18.231 -22.211 1.00 40.41 107 HIS A CA 1
ATOM 831 C C . HIS A 1 107 ? 32.165 19.056 -23.240 1.00 40.41 107 HIS A C 1
ATOM 833 O O . HIS A 1 107 ? 31.131 18.555 -23.737 1.00 40.41 107 HIS A O 1
#